Protein AF-M5EK46-F1 (afdb_monomer)

Secondary structure (DSSP, 8-state):
----TT-SS-HHHHHHHHHHHHTTSS-HHHHHHHTT--HHHHHHHHHHGGGGGGGGSPPP-S-S--TTPPPHHHHHHHHHHHHTT--S----------

Foldseek 3Di:
DPDDPPPLCALVNLLVLLCCCVVPVDPLVRSCVVSVHDSVSNVQSNVQCVVPSVSSDDDDPDDPDDPPDDDPVVVVVVVVVVVVVDDDDPCPPDPPDD

Mean predicted aligned error: 9.29 Å

Nearest PDB structures (foldseek):
  8r7y-assembly2_D  TM=5.396E-01  e=2.825E-01  Bacillus subtilis subsp. subtilis str. 168
  7qh5-assembly1_A  TM=4.816E-01  e=2.140E+00  Streptomyces tsukubensis NRRL18488
  8rkv-assembly1_R  TM=4.056E-01  e=1.365E+00  Scytonema hofmannii
  7qh5-assembly2_B  TM=4.413E-01  e=3.173E+00  Streptomyces tsukubensis NRRL18488

InterPro domains:
  IPR024967 DNA-binding domain, IS481-type [PF13011] (1-84)

Radius of gyration: 24.03 Å; Cα contacts (8 Å, |Δi|>4): 59; chains: 1; bounding box: 68×31×53 Å

pLDDT: mean 86.56, std 12.24, range [51.78, 97.12]

Solvent-accessible surface area (backbone atoms only — not comparable to full-atom values): 6237 Å² total; per-residue (Å²): 132,93,72,62,92,83,53,88,74,40,44,65,53,40,48,55,52,18,48,36,42,73,75,62,79,31,55,58,67,54,43,12,62,76,71,72,50,53,50,71,56,41,57,50,38,39,63,36,45,80,60,41,77,70,42,44,52,86,70,77,86,66,72,96,73,61,96,84,57,74,52,67,72,60,48,53,49,51,52,55,57,59,70,67,60,80,66,86,84,76,81,73,78,72,82,79,79,131

Sequence (98 aa):
MNIHKNARLTPLRREEMALAVIEGSLSQAQAALQYAVTAKVVKRSSATSAEGRAGMADRSSRPRRNPNATGQAVTERIVALRRQRFTGISSTAVPRSN

Organism: NCBI:txid1297569

Structure (mmCIF, N/CA/C/O backbone):
data_AF-M5EK46-F1
#
_entry.id   AF-M5EK46-F1
#
loop_
_atom_site.group_PDB
_atom_site.id
_atom_site.type_symbol
_atom_site.label_atom_id
_atom_site.label_alt_id
_atom_site.label_comp_id
_atom_site.label_asym_id
_atom_site.label_entity_id
_atom_site.label_seq_id
_atom_site.pdbx_PDB_ins_code
_atom_site.Cartn_x
_atom_site.Cartn_y
_atom_site.Cartn_z
_atom_site.occupancy
_atom_site.B_iso_or_equiv
_atom_site.auth_seq_id
_atom_site.auth_comp_id
_atom_site.auth_asym_id
_atom_site.auth_atom_id
_atom_site.pdbx_PDB_model_num
ATOM 1 N N . MET A 1 1 ? -4.140 -5.043 -10.801 1.00 63.09 1 MET A N 1
ATOM 2 C CA . MET A 1 1 ? -3.473 -5.425 -9.539 1.00 63.09 1 MET A CA 1
ATOM 3 C C . MET A 1 1 ? -3.467 -6.943 -9.455 1.00 63.09 1 MET A C 1
ATOM 5 O O . MET A 1 1 ? -4.543 -7.517 -9.403 1.00 63.09 1 MET A O 1
ATOM 9 N N . ASN A 1 2 ? -2.304 -7.600 -9.518 1.00 72.88 2 ASN A N 1
ATOM 10 C CA . ASN A 1 2 ? -2.226 -9.052 -9.314 1.00 72.88 2 ASN A CA 1
ATOM 11 C C . ASN A 1 2 ? -2.201 -9.324 -7.808 1.00 72.88 2 ASN A C 1
ATOM 13 O O . ASN A 1 2 ? -1.136 -9.443 -7.208 1.00 72.88 2 ASN A O 1
ATOM 17 N N . ILE A 1 3 ? -3.380 -9.328 -7.186 1.00 78.06 3 ILE A N 1
ATOM 18 C CA . ILE A 1 3 ? -3.517 -9.686 -5.773 1.00 78.06 3 ILE A CA 1
ATOM 19 C C . ILE A 1 3 ? -3.442 -11.203 -5.685 1.00 78.06 3 ILE A C 1
ATOM 21 O O . ILE A 1 3 ? -4.172 -11.914 -6.375 1.00 78.06 3 ILE A O 1
ATOM 25 N N . HIS A 1 4 ? -2.562 -11.703 -4.829 1.00 80.75 4 HIS A N 1
ATOM 26 C CA . HIS A 1 4 ? -2.473 -13.131 -4.576 1.00 80.75 4 HIS A CA 1
ATOM 27 C C . HIS A 1 4 ? -3.781 -13.651 -3.957 1.00 80.75 4 HIS A C 1
ATOM 29 O O . HIS A 1 4 ? -4.288 -13.050 -3.011 1.00 80.75 4 HIS A O 1
ATOM 35 N N . LYS A 1 5 ? -4.304 -14.789 -4.437 1.00 79.19 5 LYS A N 1
ATOM 36 C CA . LYS A 1 5 ? -5.588 -15.355 -3.967 1.00 79.19 5 LYS A CA 1
ATOM 37 C C . LYS A 1 5 ? -5.614 -15.617 -2.456 1.00 79.19 5 LYS A C 1
ATOM 39 O O . LYS A 1 5 ? -6.643 -15.444 -1.822 1.00 79.19 5 LYS A O 1
ATOM 44 N N . ASN A 1 6 ? -4.461 -15.961 -1.880 1.00 80.56 6 ASN A N 1
ATOM 45 C CA . ASN A 1 6 ? -4.322 -16.239 -0.443 1.00 80.56 6 ASN A CA 1
ATOM 46 C C . ASN A 1 6 ? -3.943 -14.997 0.385 1.00 80.56 6 ASN A C 1
ATOM 48 O O . ASN A 1 6 ? -3.587 -15.124 1.556 1.00 80.56 6 ASN A O 1
ATOM 52 N N . ALA A 1 7 ? -3.933 -13.797 -0.205 1.00 83.38 7 ALA A N 1
ATOM 53 C CA . ALA A 1 7 ? -3.635 -12.585 0.545 1.00 83.38 7 ALA A CA 1
ATOM 54 C C . ALA A 1 7 ? -4.739 -12.334 1.583 1.00 83.38 7 ALA A C 1
ATOM 56 O O . ALA A 1 7 ? -5.890 -12.086 1.236 1.00 83.38 7 ALA A O 1
ATOM 57 N N . ARG A 1 8 ? -4.372 -12.358 2.869 1.00 80.44 8 ARG A N 1
ATOM 58 C CA . ARG A 1 8 ? -5.318 -12.158 3.980 1.00 80.44 8 ARG A CA 1
ATOM 59 C C . ARG A 1 8 ? -5.958 -10.770 4.005 1.00 80.44 8 ARG A C 1
ATOM 61 O O . ARG A 1 8 ? -7.069 -10.646 4.511 1.00 80.44 8 ARG A O 1
ATOM 68 N N . LEU A 1 9 ? -5.266 -9.753 3.487 1.00 87.56 9 LEU A N 1
ATOM 69 C CA . LEU A 1 9 ? -5.684 -8.350 3.525 1.00 87.56 9 LEU A CA 1
ATOM 70 C C . LEU A 1 9 ? -5.823 -7.776 2.105 1.00 87.56 9 LEU A C 1
ATOM 72 O O . LEU A 1 9 ? -4.997 -6.990 1.627 1.00 87.56 9 LEU A O 1
ATOM 76 N N . THR A 1 10 ? -6.875 -8.211 1.416 1.00 89.19 10 THR A N 1
ATOM 77 C CA . THR A 1 10 ? -7.282 -7.660 0.117 1.00 89.19 10 THR A CA 1
ATOM 78 C C . THR A 1 10 ? -7.793 -6.219 0.277 1.00 89.19 10 THR A C 1
ATOM 80 O O . THR A 1 10 ? -8.130 -5.817 1.390 1.00 89.19 10 THR A O 1
ATOM 83 N N . PRO A 1 11 ? -7.884 -5.423 -0.803 1.00 89.06 11 PRO A N 1
ATOM 84 C CA . PRO A 1 11 ? -8.496 -4.092 -0.776 1.00 89.06 11 PRO A CA 1
ATOM 85 C C . PRO A 1 11 ? -9.868 -4.080 -0.109 1.00 89.06 11 PRO A C 1
ATOM 87 O O . PRO A 1 11 ? -10.126 -3.216 0.716 1.00 89.06 11 PRO A O 1
ATOM 90 N N . LEU A 1 12 ? -10.693 -5.091 -0.401 1.00 89.00 12 LEU A N 1
ATOM 91 C CA . LEU A 1 12 ? -12.002 -5.263 0.221 1.00 89.00 12 LEU A CA 1
ATOM 92 C C . LEU A 1 12 ? -11.886 -5.389 1.745 1.00 89.00 12 LEU A C 1
ATOM 94 O O . LEU A 1 12 ? -12.540 -4.664 2.478 1.00 89.00 12 LEU A O 1
ATOM 98 N N . ARG A 1 13 ? -10.986 -6.244 2.239 1.00 91.19 13 ARG A N 1
ATOM 99 C CA . ARG A 1 13 ? -10.806 -6.421 3.687 1.00 91.19 13 ARG A CA 1
ATOM 100 C C . ARG A 1 13 ? -10.164 -5.216 4.375 1.00 91.19 13 ARG A C 1
ATOM 102 O O . ARG A 1 13 ? -10.357 -5.026 5.570 1.00 91.19 13 ARG A O 1
ATOM 109 N N . ARG A 1 14 ? -9.392 -4.399 3.647 1.00 92.56 14 ARG A N 1
ATOM 110 C CA . ARG A 1 14 ? -8.905 -3.104 4.158 1.00 92.56 14 ARG A CA 1
ATOM 111 C C . ARG A 1 14 ? -10.038 -2.100 4.288 1.00 92.56 14 ARG A C 1
ATOM 113 O O . ARG A 1 14 ? -10.046 -1.366 5.269 1.00 92.56 14 ARG A O 1
ATOM 120 N N . GLU A 1 15 ? -10.956 -2.094 3.323 1.00 92.69 15 GLU A N 1
ATOM 121 C CA . GLU A 1 15 ? -12.175 -1.284 3.336 1.00 92.69 15 GLU A CA 1
ATOM 122 C C . GLU A 1 15 ? -13.029 -1.638 4.558 1.00 92.69 15 GLU A C 1
ATOM 124 O O . GLU A 1 15 ? -13.291 -0.772 5.382 1.00 92.69 15 GLU A O 1
ATOM 129 N N . GLU A 1 16 ? -13.347 -2.923 4.746 1.00 93.56 16 GLU A N 1
ATOM 130 C CA . GLU A 1 16 ? -14.101 -3.434 5.905 1.00 93.56 16 GLU A CA 1
ATOM 131 C C . GLU A 1 16 ? -13.450 -3.043 7.240 1.00 93.56 16 GLU A C 1
ATOM 133 O O . GLU A 1 16 ? -14.102 -2.497 8.128 1.00 93.56 16 GLU A O 1
ATOM 138 N N . MET A 1 17 ? -12.138 -3.276 7.372 1.00 95.19 17 MET A N 1
ATOM 139 C CA . MET A 1 17 ? -11.374 -2.903 8.565 1.00 95.19 17 MET A CA 1
ATOM 140 C C . MET A 1 17 ? -11.430 -1.399 8.832 1.00 95.19 17 MET A C 1
ATOM 142 O O . MET A 1 17 ? -11.530 -0.971 9.980 1.00 95.19 17 MET A O 1
ATOM 146 N N . ALA A 1 18 ? -11.301 -0.592 7.783 1.00 93.94 18 ALA A N 1
ATOM 147 C CA . ALA A 1 18 ? -11.279 0.849 7.907 1.00 93.94 18 ALA A CA 1
ATOM 148 C C . ALA A 1 18 ? -12.652 1.416 8.275 1.00 93.94 18 ALA A C 1
ATOM 150 O O . ALA A 1 18 ? -12.717 2.253 9.173 1.00 93.94 18 ALA A O 1
ATOM 151 N N . LEU A 1 19 ? -13.725 0.927 7.647 1.00 93.81 19 LEU A N 1
ATOM 152 C CA . LEU A 1 19 ? -15.103 1.290 7.981 1.00 93.81 19 LEU A CA 1
ATOM 153 C C . LEU A 1 19 ? -15.421 0.941 9.432 1.00 93.81 19 LEU A C 1
ATOM 155 O O . LEU A 1 19 ? -15.870 1.809 10.171 1.00 93.81 19 LEU A O 1
ATOM 159 N N . ALA A 1 20 ? -15.051 -0.259 9.888 1.00 94.94 20 ALA A N 1
ATOM 160 C CA . ALA A 1 20 ? -15.265 -0.666 11.273 1.00 94.94 20 ALA A CA 1
ATOM 161 C C . ALA A 1 20 ? -14.618 0.299 12.290 1.00 94.94 20 ALA A C 1
ATOM 163 O O . ALA A 1 20 ? -15.174 0.543 13.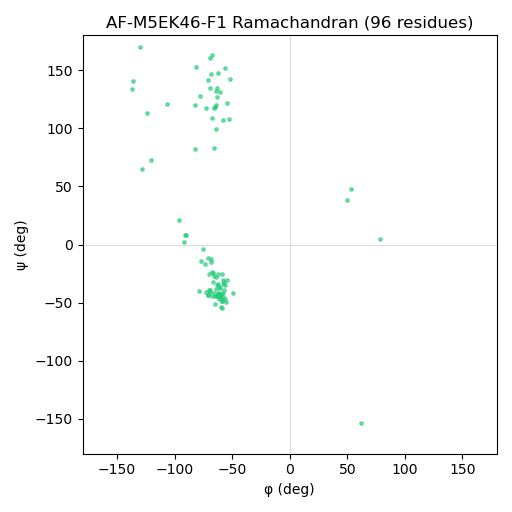363 1.00 94.94 20 ALA A O 1
ATOM 164 N N . VAL A 1 21 ? -13.461 0.876 11.951 1.00 95.62 21 VAL A N 1
ATOM 165 C CA . VAL A 1 21 ? -12.780 1.877 12.787 1.00 95.62 21 VAL A CA 1
ATOM 166 C C . VAL A 1 21 ? -13.402 3.268 12.657 1.00 95.62 21 VAL A C 1
ATOM 168 O O . VAL A 1 21 ? -13.514 3.973 13.656 1.00 95.62 21 VAL A O 1
ATOM 171 N N . ILE A 1 22 ? -13.789 3.684 11.449 1.00 94.12 22 ILE A N 1
ATOM 172 C CA . ILE A 1 22 ? -14.370 5.012 11.181 1.00 94.12 22 ILE A CA 1
ATOM 173 C C . ILE A 1 22 ? -15.769 5.136 11.793 1.00 94.12 22 ILE A C 1
ATOM 175 O O . ILE A 1 22 ? -16.082 6.159 12.394 1.00 94.12 22 ILE A O 1
ATOM 179 N N . GLU A 1 23 ? -16.579 4.086 11.690 1.00 94.69 23 GLU A N 1
ATOM 180 C CA . GLU A 1 23 ? -17.931 3.999 12.256 1.00 94.69 23 GLU A CA 1
ATOM 181 C C . GLU A 1 23 ? -17.919 3.772 13.779 1.00 94.69 23 GLU A C 1
ATOM 183 O O . GLU A 1 23 ? -18.966 3.747 14.417 1.00 94.69 23 GLU A O 1
ATOM 188 N N . GLY A 1 24 ? -16.735 3.605 14.381 1.00 92.75 24 GLY A N 1
ATOM 189 C CA . GLY A 1 24 ? -16.567 3.459 15.828 1.00 92.75 24 GLY A CA 1
ATOM 190 C C . GLY A 1 24 ? -16.889 2.068 16.380 1.00 92.75 24 GLY A C 1
ATOM 191 O O . GLY A 1 24 ? -16.816 1.871 17.590 1.00 92.75 24 GLY A O 1
ATOM 192 N N . SER A 1 25 ? -17.192 1.086 15.524 1.00 95.19 25 SER A N 1
ATOM 193 C CA . SER A 1 25 ? -17.449 -0.298 15.953 1.00 95.19 25 SER A CA 1
ATOM 194 C C . SER A 1 25 ? -16.212 -0.985 16.550 1.00 95.19 25 SER A C 1
ATOM 196 O O . SER A 1 25 ? -16.343 -1.870 17.394 1.00 95.19 25 SER A O 1
ATOM 198 N N . LEU A 1 26 ? -15.005 -0.567 16.145 1.00 96.31 26 LEU A N 1
ATOM 199 C CA . LEU A 1 26 ? -13.732 -1.065 16.662 1.00 96.31 26 LEU A CA 1
ATOM 200 C C . LEU A 1 26 ? -12.755 0.082 16.926 1.00 96.31 26 LEU A C 1
ATOM 202 O O . LEU A 1 26 ? -12.577 0.980 16.105 1.00 96.31 26 LEU A O 1
ATOM 206 N N . SER A 1 27 ? -12.002 -0.008 18.021 1.00 96.12 27 SER A N 1
ATOM 207 C CA . SER A 1 27 ? -10.789 0.798 18.182 1.00 96.12 27 SER A CA 1
ATOM 208 C C . SER A 1 27 ? -9.682 0.341 17.219 1.00 96.12 2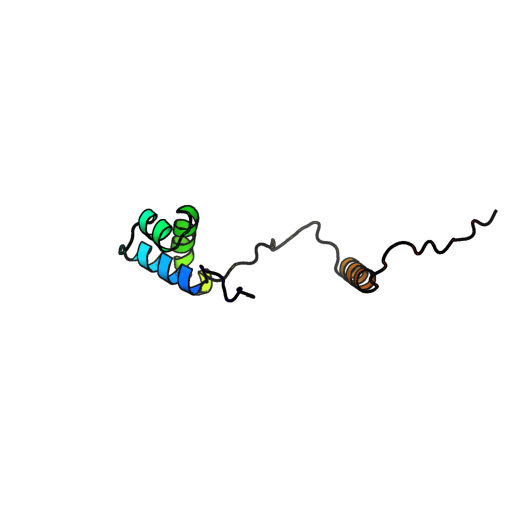7 SER A C 1
ATOM 210 O O . SER A 1 27 ? -9.655 -0.805 16.761 1.00 96.12 27 SER A O 1
ATOM 212 N N . GLN A 1 28 ? -8.689 1.203 16.965 1.00 95.31 28 GLN A N 1
ATOM 213 C CA . GLN A 1 28 ? -7.539 0.842 16.119 1.00 95.31 28 GLN A CA 1
ATOM 214 C C . GLN A 1 28 ? -6.771 -0.383 16.640 1.00 95.31 28 GLN A C 1
ATOM 216 O O . GLN A 1 28 ? -6.256 -1.165 15.843 1.00 95.31 28 GLN A O 1
ATOM 221 N N . ALA A 1 29 ? -6.696 -0.556 17.964 1.00 96.06 29 ALA A N 1
ATOM 222 C CA . ALA A 1 29 ? -6.028 -1.695 18.590 1.00 96.06 29 ALA A CA 1
ATOM 223 C C . ALA A 1 29 ? -6.815 -3.001 18.389 1.00 96.06 29 ALA A C 1
ATOM 225 O O . ALA A 1 29 ? -6.230 -4.021 18.025 1.00 96.06 29 ALA A O 1
ATOM 226 N N . GLN A 1 30 ? -8.140 -2.961 18.555 1.00 97.12 30 GLN A N 1
ATOM 227 C CA . GLN A 1 30 ? -9.012 -4.117 18.317 1.00 97.12 30 GLN A CA 1
ATOM 228 C C . GLN A 1 30 ? -9.004 -4.529 16.843 1.00 97.12 30 GLN A C 1
ATOM 230 O O . GLN A 1 30 ? -8.836 -5.708 16.538 1.00 97.12 30 GLN A O 1
ATOM 235 N N . ALA A 1 31 ? -9.090 -3.563 15.925 1.00 96.69 31 ALA A N 1
ATOM 236 C CA . ALA A 1 31 ? -8.989 -3.829 14.494 1.00 96.69 31 ALA A CA 1
ATOM 237 C C . ALA A 1 31 ? -7.619 -4.424 14.120 1.00 96.69 31 ALA A C 1
ATOM 239 O O . ALA A 1 31 ? -7.546 -5.384 13.358 1.00 96.69 31 ALA A O 1
ATOM 240 N N . ALA A 1 32 ? -6.524 -3.917 14.694 1.00 96.31 32 ALA A N 1
ATOM 241 C CA . ALA A 1 32 ? -5.190 -4.473 14.468 1.00 96.31 32 ALA A CA 1
ATOM 242 C C . ALA A 1 32 ? -5.114 -5.959 14.864 1.00 96.31 32 ALA A C 1
ATOM 244 O O . ALA A 1 32 ? -4.621 -6.780 14.088 1.00 96.31 32 ALA A O 1
ATOM 245 N N . LEU A 1 33 ? -5.669 -6.313 16.027 1.00 96.25 33 LEU A N 1
ATOM 246 C CA . LEU A 1 33 ? -5.733 -7.694 16.498 1.00 96.25 33 LEU A CA 1
ATOM 247 C C . LEU A 1 33 ? -6.608 -8.571 15.587 1.00 96.25 33 LEU A C 1
ATOM 249 O O . LEU A 1 33 ? -6.154 -9.611 15.114 1.00 96.25 33 LEU A O 1
ATOM 253 N N . GLN A 1 34 ? -7.836 -8.135 15.296 1.00 95.50 34 GLN A N 1
ATOM 254 C CA . GLN A 1 34 ? -8.814 -8.910 14.526 1.00 95.50 34 GLN A CA 1
ATOM 255 C C . GLN A 1 34 ? -8.366 -9.170 13.083 1.00 95.50 34 GLN A C 1
ATOM 257 O O . GLN A 1 34 ? -8.574 -10.258 12.545 1.00 95.50 34 GLN A O 1
ATOM 262 N N . TYR A 1 35 ? -7.727 -8.184 12.454 1.00 93.88 35 TYR A N 1
ATOM 263 C CA . TYR A 1 35 ? -7.237 -8.297 11.081 1.00 93.88 35 TYR A CA 1
ATOM 264 C C . TYR A 1 35 ? -5.784 -8.792 11.001 1.00 93.88 35 TYR A C 1
ATOM 266 O O . TYR A 1 35 ? -5.256 -8.933 9.898 1.00 93.88 35 TYR A O 1
ATOM 274 N N . ALA A 1 36 ? -5.156 -9.106 12.142 1.00 94.50 36 ALA A N 1
ATOM 275 C CA . ALA A 1 36 ? -3.772 -9.567 12.257 1.00 94.50 36 ALA A CA 1
ATOM 276 C C . ALA A 1 36 ? -2.765 -8.630 11.558 1.00 94.50 36 ALA A C 1
ATOM 278 O O . ALA A 1 36 ? -1.905 -9.060 10.784 1.00 94.50 36 ALA A O 1
ATOM 279 N N . VAL A 1 37 ? -2.888 -7.328 11.821 1.00 94.88 37 VAL A N 1
ATOM 280 C CA . VAL A 1 37 ? -2.029 -6.269 11.274 1.00 94.88 37 VAL A CA 1
ATOM 281 C C . VAL A 1 37 ? -1.509 -5.358 12.381 1.00 94.88 37 VAL A C 1
ATOM 283 O O . VAL A 1 37 ? -1.950 -5.403 13.521 1.00 94.88 37 VAL A O 1
ATOM 286 N N . THR A 1 38 ? -0.564 -4.482 12.049 1.00 95.44 38 THR A N 1
ATOM 287 C CA . THR A 1 38 ? -0.101 -3.452 12.987 1.00 95.44 38 THR A CA 1
ATOM 288 C C . THR A 1 38 ? -1.046 -2.249 12.998 1.00 95.44 38 THR A C 1
ATOM 290 O O . THR A 1 38 ? -1.643 -1.905 11.976 1.00 95.44 38 THR A O 1
ATOM 293 N N . ALA A 1 39 ? -1.106 -1.521 14.118 1.00 94.12 39 ALA A N 1
ATOM 294 C CA . ALA A 1 39 ? -1.904 -0.292 14.237 1.00 94.12 39 ALA A CA 1
ATOM 295 C C . ALA A 1 39 ? -1.569 0.755 13.152 1.00 94.12 39 ALA A C 1
ATOM 297 O O . ALA A 1 39 ? -2.442 1.481 12.676 1.00 94.12 39 ALA A O 1
ATOM 298 N N . LYS A 1 40 ? -0.313 0.790 12.679 1.00 94.81 40 LYS A N 1
ATOM 299 C CA . LYS A 1 40 ? 0.122 1.651 11.566 1.00 94.81 40 LYS A CA 1
ATOM 300 C C . LYS A 1 40 ? -0.610 1.338 10.255 1.00 94.81 40 LYS A C 1
ATOM 302 O O . LYS A 1 40 ? -0.880 2.256 9.481 1.00 94.81 40 LYS A O 1
ATOM 307 N N . VAL A 1 41 ? -0.907 0.066 9.988 1.00 93.56 41 VAL A N 1
ATOM 308 C CA . VAL A 1 41 ? -1.666 -0.364 8.800 1.00 93.56 41 VAL A CA 1
ATOM 309 C C . VAL A 1 41 ? -3.135 0.018 8.941 1.00 93.56 41 VAL A C 1
ATOM 311 O O . VAL A 1 41 ? -3.709 0.532 7.980 1.00 93.56 41 VAL A O 1
ATOM 314 N N . VAL A 1 42 ? -3.712 -0.147 10.135 1.00 95.75 42 VAL A N 1
ATOM 315 C CA . VAL A 1 42 ? -5.090 0.274 10.433 1.00 95.75 42 VAL A CA 1
ATOM 316 C C . VAL A 1 42 ? -5.255 1.773 10.196 1.00 95.75 42 VAL A C 1
ATOM 318 O O . VAL A 1 42 ? -6.061 2.171 9.361 1.00 95.75 42 VAL A O 1
ATOM 321 N N . LYS A 1 43 ? -4.413 2.601 10.831 1.00 94.94 43 LYS A N 1
ATOM 322 C CA . LYS A 1 43 ? -4.439 4.066 10.690 1.00 94.94 43 LYS A CA 1
ATOM 323 C C . LYS A 1 43 ? -4.276 4.527 9.239 1.00 94.94 43 LYS A C 1
ATOM 325 O O . LYS A 1 43 ? -4.897 5.495 8.814 1.00 94.94 43 LYS A O 1
ATOM 330 N N . ARG A 1 44 ? -3.411 3.862 8.467 1.00 92.75 44 ARG A N 1
ATOM 331 C CA . ARG A 1 44 ? -3.234 4.182 7.044 1.00 92.75 44 ARG A CA 1
ATOM 332 C C . ARG A 1 44 ? -4.485 3.838 6.243 1.00 92.75 44 ARG A C 1
ATOM 334 O O . ARG A 1 44 ? -4.894 4.634 5.407 1.00 92.75 44 ARG A O 1
ATOM 341 N N . SER A 1 45 ? -5.068 2.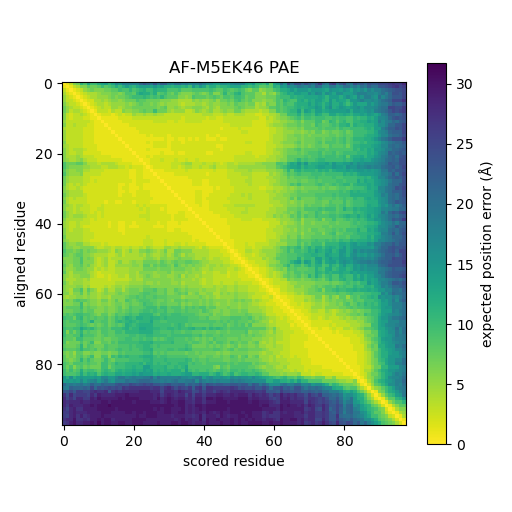668 6.487 1.00 92.25 45 SER A N 1
ATOM 342 C CA . SER A 1 45 ? -6.250 2.206 5.753 1.00 92.25 45 SER A CA 1
ATOM 343 C C . SER A 1 45 ? -7.457 3.096 6.061 1.00 92.25 45 SER A C 1
ATOM 345 O O . SER A 1 45 ? -8.134 3.531 5.136 1.00 92.25 45 SER A O 1
ATOM 347 N N . SER A 1 46 ? -7.658 3.487 7.324 1.00 92.50 46 SER A N 1
ATOM 348 C CA . SER A 1 46 ? -8.713 4.439 7.695 1.00 92.50 46 SER A CA 1
ATOM 349 C C . SER A 1 46 ? -8.532 5.803 7.030 1.00 92.50 46 SER A C 1
ATOM 351 O O . SER A 1 46 ? -9.460 6.297 6.402 1.00 92.50 46 SER A O 1
ATOM 353 N N . ALA A 1 47 ? -7.322 6.371 7.043 1.00 89.75 47 ALA A N 1
ATOM 354 C CA . ALA A 1 47 ? -7.052 7.632 6.348 1.00 89.75 47 ALA A CA 1
ATOM 355 C C . ALA A 1 47 ? -7.292 7.540 4.829 1.00 89.75 47 ALA A C 1
ATOM 357 O O . ALA A 1 47 ? -7.808 8.472 4.219 1.00 89.75 47 ALA A O 1
ATOM 358 N N . THR A 1 48 ? -6.947 6.406 4.214 1.00 86.31 48 THR A N 1
ATOM 359 C CA . THR A 1 48 ? -7.104 6.209 2.762 1.00 86.31 48 THR A CA 1
ATOM 360 C C . THR A 1 48 ? -8.571 6.000 2.355 1.00 86.31 48 THR A C 1
ATOM 362 O O . THR A 1 48 ? -8.921 6.187 1.194 1.00 86.31 48 THR A O 1
ATOM 365 N N . SER A 1 49 ? -9.454 5.677 3.306 1.00 84.69 49 SER A N 1
ATOM 366 C CA . SER A 1 49 ? -10.893 5.489 3.055 1.00 84.69 49 SER A CA 1
ATOM 367 C C . SER A 1 49 ? -11.626 6.778 2.699 1.00 84.69 49 SER A C 1
ATOM 369 O O . SER A 1 49 ? -12.717 6.713 2.145 1.00 84.69 49 SER A O 1
ATOM 371 N N . ALA A 1 50 ? -11.021 7.944 2.947 1.00 85.94 50 ALA A N 1
ATOM 372 C CA . ALA A 1 50 ? -11.559 9.227 2.498 1.00 85.94 50 ALA A CA 1
ATOM 373 C C . ALA A 1 50 ? -11.720 9.302 0.964 1.00 85.94 50 ALA A C 1
ATOM 375 O O . ALA A 1 50 ? -12.575 10.026 0.469 1.00 85.94 50 ALA A O 1
ATOM 376 N N . GLU A 1 51 ? -10.935 8.527 0.208 1.00 85.25 51 GLU A N 1
ATOM 377 C CA . GLU A 1 51 ? -11.042 8.404 -1.254 1.00 85.25 51 GLU A CA 1
ATOM 378 C C . GLU A 1 51 ? -12.005 7.276 -1.690 1.00 85.25 51 GLU A C 1
ATOM 380 O O . GLU A 1 51 ? -12.064 6.906 -2.866 1.00 85.25 51 GLU A O 1
ATOM 385 N N . GLY A 1 52 ? -12.737 6.686 -0.740 1.00 82.31 52 GLY A N 1
ATOM 386 C CA . GLY A 1 52 ? -13.617 5.541 -0.950 1.00 82.31 52 GLY A CA 1
ATOM 387 C C . GLY A 1 52 ? -12.873 4.293 -1.433 1.00 82.31 52 GLY A C 1
ATOM 388 O O . GLY A 1 52 ? -11.671 4.111 -1.210 1.00 82.31 52 GLY A O 1
ATOM 389 N N . ARG A 1 53 ? -13.591 3.424 -2.151 1.00 78.19 53 ARG A N 1
ATOM 390 C CA . ARG A 1 53 ? -13.066 2.143 -2.650 1.00 78.19 53 ARG A CA 1
ATOM 391 C C . ARG A 1 53 ? -11.840 2.289 -3.555 1.00 78.19 53 ARG A C 1
ATOM 393 O O . ARG A 1 53 ? -10.972 1.416 -3.567 1.00 78.19 53 ARG A O 1
ATOM 400 N N . ALA A 1 54 ? -11.740 3.398 -4.290 1.00 82.94 54 ALA A N 1
ATOM 401 C CA . ALA A 1 54 ? -10.589 3.690 -5.143 1.00 82.94 54 ALA A CA 1
ATOM 402 C C . ALA A 1 54 ? -9.289 3.825 -4.330 1.00 82.94 54 ALA A C 1
ATOM 404 O O . ALA A 1 54 ? -8.234 3.374 -4.780 1.00 82.94 54 ALA A O 1
ATOM 405 N N . GLY A 1 55 ? -9.375 4.356 -3.107 1.00 84.88 55 GLY A N 1
ATOM 406 C CA . GLY A 1 55 ? -8.242 4.478 -2.193 1.00 84.88 55 GLY A CA 1
ATOM 407 C C . GLY A 1 55 ? -7.695 3.131 -1.705 1.00 84.88 55 GLY A C 1
ATOM 408 O O . GLY A 1 55 ? -6.517 3.024 -1.370 1.00 84.88 55 GLY A O 1
ATOM 409 N N . MET A 1 56 ? -8.509 2.072 -1.709 1.00 88.62 56 MET A N 1
ATOM 410 C CA . MET A 1 56 ? -8.089 0.751 -1.227 1.00 88.62 56 MET A CA 1
ATOM 411 C C . MET A 1 56 ? -7.212 -0.013 -2.213 1.00 88.62 56 MET A C 1
ATOM 413 O O . MET A 1 56 ? -6.587 -1.006 -1.829 1.00 88.62 56 MET A O 1
ATOM 417 N N . ALA A 1 57 ? -7.148 0.427 -3.470 1.00 86.44 57 ALA A N 1
ATOM 418 C CA . ALA A 1 57 ? -6.241 -0.147 -4.448 1.00 86.44 57 ALA A CA 1
ATOM 419 C C . ALA A 1 57 ? -4.783 0.228 -4.134 1.00 86.44 57 ALA A C 1
ATOM 421 O O . ALA A 1 57 ? -4.480 1.359 -3.752 1.00 86.44 57 ALA A O 1
ATOM 422 N N . ASP A 1 58 ? -3.853 -0.713 -4.330 1.00 84.56 58 ASP A N 1
ATOM 423 C CA . ASP A 1 58 ? -2.434 -0.412 -4.154 1.00 84.56 58 ASP A CA 1
ATOM 424 C C . ASP A 1 58 ? -2.006 0.612 -5.203 1.00 84.56 58 ASP A C 1
ATOM 426 O O . ASP A 1 58 ? -2.035 0.364 -6.414 1.00 84.56 58 ASP A O 1
ATOM 430 N N . ARG A 1 59 ? -1.569 1.775 -4.724 1.00 84.19 59 ARG A N 1
ATOM 431 C CA . ARG A 1 59 ? -0.915 2.761 -5.573 1.00 84.19 59 ARG A CA 1
ATOM 432 C C . ARG A 1 59 ? 0.438 2.218 -6.001 1.00 84.19 59 ARG A C 1
ATOM 434 O O . ARG A 1 59 ? 1.126 1.532 -5.244 1.00 84.19 59 ARG A O 1
ATOM 441 N N . SER A 1 60 ? 0.841 2.576 -7.215 1.00 83.19 60 SER A N 1
ATOM 442 C CA . SER A 1 60 ? 2.193 2.291 -7.676 1.00 83.19 60 SER A CA 1
ATOM 443 C C . SER A 1 60 ? 3.202 2.865 -6.681 1.00 83.19 60 SER A C 1
ATOM 445 O O . SER A 1 60 ? 3.229 4.070 -6.441 1.00 83.19 60 SER A O 1
ATOM 447 N N . SER A 1 61 ? 4.061 2.005 -6.139 1.00 83.94 61 SER A N 1
ATOM 448 C CA . SER A 1 61 ? 5.233 2.430 -5.370 1.00 83.94 61 SER A CA 1
ATOM 449 C C . SER A 1 61 ? 6.310 3.056 -6.258 1.00 83.94 61 SER A C 1
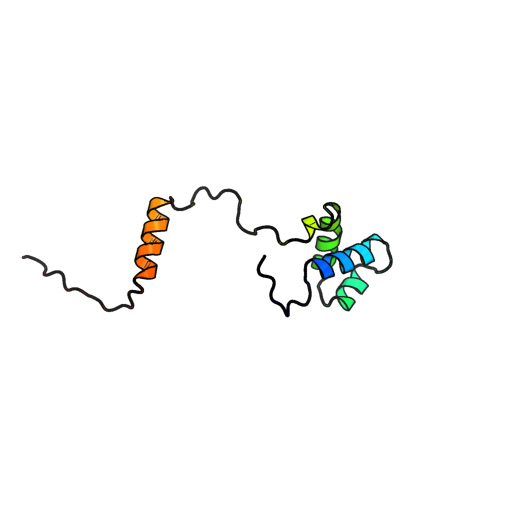ATOM 451 O O . SER A 1 61 ? 7.257 3.653 -5.750 1.00 83.94 61 SER A O 1
ATOM 453 N N . ARG A 1 62 ? 6.183 2.931 -7.589 1.00 87.88 62 ARG A N 1
ATOM 454 C CA . ARG A 1 62 ? 7.113 3.562 -8.525 1.00 87.88 62 ARG A CA 1
ATOM 455 C C . ARG A 1 62 ? 6.935 5.081 -8.499 1.00 87.88 62 ARG A C 1
ATOM 457 O O . ARG A 1 62 ? 5.797 5.551 -8.587 1.00 87.88 62 ARG A O 1
ATOM 464 N N . PRO A 1 63 ? 8.037 5.844 -8.449 1.00 89.38 63 PRO A N 1
ATOM 465 C CA . PRO A 1 63 ? 7.977 7.292 -8.563 1.00 89.38 63 PRO A CA 1
ATOM 466 C C . PRO A 1 63 ? 7.413 7.698 -9.931 1.00 89.38 63 PRO A C 1
ATOM 468 O O . PRO A 1 63 ? 7.661 7.028 -10.933 1.00 89.38 63 PRO A O 1
ATOM 471 N N . ARG A 1 64 ? 6.683 8.820 -9.985 1.00 89.62 64 ARG A N 1
ATOM 472 C CA . ARG A 1 64 ? 6.129 9.349 -11.249 1.00 89.62 64 ARG A CA 1
ATOM 473 C C . ARG A 1 64 ? 7.218 9.823 -12.212 1.00 89.62 64 ARG A C 1
ATOM 475 O O . ARG A 1 64 ? 7.044 9.750 -13.420 1.00 89.62 64 ARG A O 1
ATOM 482 N N . ARG A 1 65 ? 8.330 10.323 -11.671 1.00 90.31 65 ARG A N 1
ATOM 483 C CA . ARG A 1 65 ? 9.484 10.808 -12.429 1.00 90.31 65 ARG A CA 1
ATOM 484 C C . ARG A 1 65 ? 10.755 10.312 -11.758 1.00 90.31 65 ARG A C 1
ATOM 486 O O . ARG A 1 65 ? 10.895 10.429 -10.545 1.00 90.31 65 ARG A O 1
ATOM 493 N N . ASN A 1 66 ? 11.672 9.786 -12.558 1.00 91.25 66 ASN A N 1
ATOM 494 C CA . ASN A 1 66 ? 13.040 9.506 -12.150 1.00 91.25 66 ASN A CA 1
ATOM 495 C C . ASN A 1 66 ? 13.963 10.243 -13.135 1.00 91.25 66 ASN A C 1
ATOM 497 O O . ASN A 1 66 ? 13.951 9.893 -14.314 1.00 91.25 66 ASN A O 1
ATOM 501 N N . PRO A 1 67 ? 14.715 11.272 -12.703 1.00 93.12 67 PRO A N 1
ATOM 502 C CA . PRO A 1 67 ? 15.609 12.014 -13.596 1.00 93.12 67 PRO A CA 1
ATOM 503 C C . PRO A 1 67 ? 16.720 11.131 -14.180 1.00 93.12 67 PRO A C 1
ATOM 505 O O . PRO A 1 67 ? 17.174 11.383 -15.287 1.00 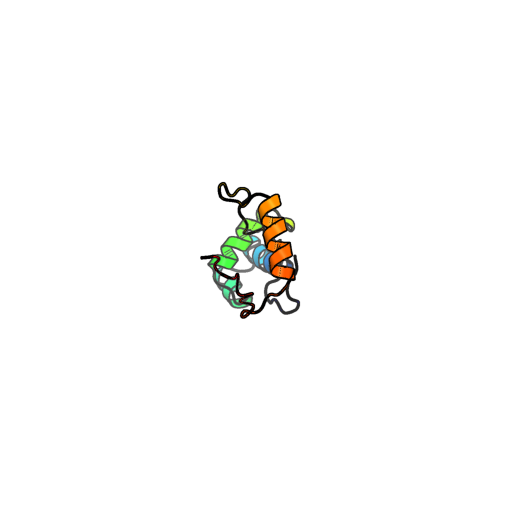93.12 67 PRO A O 1
ATOM 508 N N . ASN A 1 68 ? 17.083 10.056 -13.480 1.00 93.38 68 ASN A N 1
ATOM 509 C CA . ASN A 1 68 ? 18.091 9.091 -13.907 1.00 93.38 68 ASN A CA 1
ATOM 510 C C . ASN A 1 68 ? 17.455 7.866 -14.586 1.00 93.38 68 ASN A C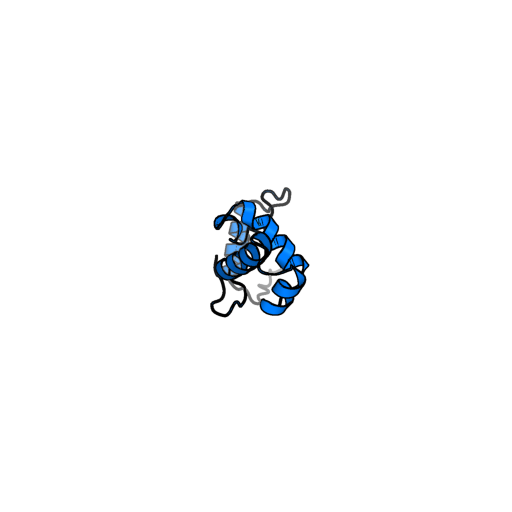 1
ATOM 512 O O . ASN A 1 68 ? 18.041 6.782 -14.601 1.00 93.38 68 ASN A O 1
ATOM 516 N N . ALA A 1 69 ? 16.223 7.994 -15.093 1.00 92.31 69 ALA A N 1
ATOM 517 C CA . ALA A 1 69 ? 15.590 6.929 -15.857 1.00 92.31 69 ALA A CA 1
ATOM 518 C C . ALA A 1 69 ? 16.387 6.669 -17.140 1.00 92.31 69 ALA A C 1
ATOM 520 O O . ALA A 1 69 ? 16.644 7.577 -17.928 1.00 92.31 69 ALA A O 1
ATOM 521 N N . THR A 1 70 ? 16.758 5.411 -17.360 1.00 93.69 70 THR A N 1
ATOM 522 C CA . THR A 1 70 ? 17.401 4.985 -18.601 1.00 93.69 70 THR A CA 1
ATOM 523 C C . THR A 1 70 ? 16.473 5.254 -19.785 1.00 93.69 70 THR A C 1
ATOM 525 O O . THR A 1 70 ? 15.301 4.879 -19.754 1.00 93.69 70 THR A O 1
ATOM 528 N N . GLY A 1 71 ? 17.000 5.888 -20.836 1.00 94.56 71 GLY A N 1
ATOM 529 C CA . GLY A 1 71 ? 16.236 6.179 -22.047 1.00 94.56 71 GLY A CA 1
ATOM 530 C C . GLY A 1 71 ? 15.627 4.921 -22.674 1.00 94.56 71 GLY A C 1
ATOM 531 O O . GLY A 1 71 ? 16.157 3.812 -22.536 1.00 94.56 71 GLY A O 1
ATOM 532 N N . GLN A 1 72 ? 14.508 5.094 -23.376 1.00 94.31 72 GLN A N 1
ATOM 533 C CA . GLN A 1 72 ? 13.731 3.987 -23.933 1.00 94.31 72 GLN A CA 1
ATOM 534 C C . GLN A 1 72 ? 14.568 3.090 -24.859 1.00 94.31 72 GLN A C 1
ATOM 536 O O . GLN A 1 72 ? 14.602 1.881 -24.649 1.00 94.31 72 GLN A O 1
ATOM 541 N N . ALA A 1 73 ? 15.335 3.673 -25.786 1.00 96.38 73 ALA A N 1
ATOM 542 C CA . ALA A 1 73 ? 16.180 2.919 -26.717 1.00 96.38 73 ALA A CA 1
ATOM 543 C C . ALA A 1 73 ? 17.212 2.020 -26.006 1.00 96.38 73 ALA A C 1
ATOM 545 O O . ALA A 1 73 ? 17.424 0.864 -26.374 1.00 96.38 73 ALA A O 1
ATOM 546 N N . VAL A 1 74 ? 17.837 2.530 -24.939 1.00 96.69 74 VAL A N 1
ATOM 547 C CA . VAL A 1 74 ? 18.804 1.758 -24.144 1.00 96.69 74 VAL A CA 1
ATOM 548 C C . VAL A 1 74 ? 18.089 0.645 -23.375 1.00 96.69 74 VAL A C 1
ATOM 550 O O . VAL A 1 74 ? 18.580 -0.481 -23.315 1.00 96.69 74 VAL A O 1
ATOM 553 N N . THR A 1 75 ? 16.901 0.925 -22.839 1.00 96.50 75 THR A N 1
ATOM 554 C CA . THR A 1 75 ? 16.075 -0.061 -22.12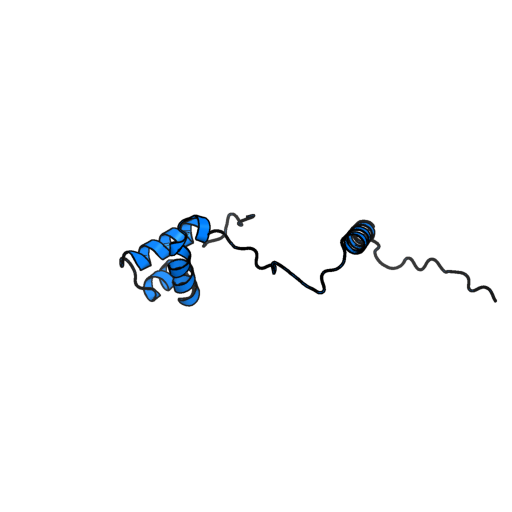8 1.00 96.50 75 THR A CA 1
ATOM 555 C C . THR A 1 75 ? 15.638 -1.200 -23.051 1.00 96.50 75 THR A C 1
ATOM 557 O O . THR A 1 75 ? 15.760 -2.368 -22.682 1.00 96.50 75 THR A O 1
ATOM 560 N N . GLU A 1 76 ? 15.191 -0.889 -24.268 1.00 96.81 76 GLU A N 1
ATOM 561 C CA . GLU A 1 76 ? 14.815 -1.876 -25.286 1.00 96.81 76 GLU A CA 1
ATOM 562 C C . GLU A 1 76 ? 16.001 -2.770 -25.661 1.00 96.81 76 GLU A C 1
ATOM 564 O O . GLU A 1 76 ? 15.870 -3.997 -25.677 1.00 96.81 76 GLU A O 1
ATOM 569 N N . ARG A 1 77 ? 17.192 -2.182 -25.843 1.00 96.44 77 ARG A N 1
ATOM 570 C CA . ARG A 1 77 ? 18.426 -2.942 -26.088 1.00 96.44 77 ARG A CA 1
ATOM 571 C C . ARG A 1 77 ? 18.785 -3.860 -24.918 1.00 96.44 77 ARG A C 1
ATOM 573 O O . ARG A 1 77 ? 19.128 -5.019 -25.144 1.00 96.44 77 ARG A O 1
ATOM 580 N N . ILE A 1 78 ? 18.660 -3.389 -23.674 1.00 95.06 78 ILE A N 1
ATOM 581 C CA . ILE A 1 78 ? 18.876 -4.214 -22.473 1.00 95.06 78 ILE A CA 1
ATOM 582 C C . ILE A 1 78 ? 17.898 -5.395 -22.443 1.00 95.06 78 ILE A C 1
ATOM 584 O O . ILE A 1 78 ? 18.309 -6.521 -22.163 1.00 95.06 78 ILE A O 1
ATOM 588 N N . VAL A 1 79 ? 16.613 -5.168 -22.732 1.00 96.31 79 VAL A N 1
ATOM 589 C CA . VAL A 1 79 ? 15.604 -6.238 -22.758 1.00 96.31 79 VAL A CA 1
ATOM 590 C C . VAL A 1 79 ? 15.919 -7.261 -23.849 1.00 96.31 79 VAL A C 1
ATOM 592 O O . VAL A 1 79 ? 15.857 -8.459 -23.573 1.00 96.31 79 VAL A O 1
ATOM 595 N N . ALA A 1 80 ? 16.294 -6.820 -25.053 1.00 95.38 80 ALA A N 1
ATOM 596 C CA . ALA A 1 80 ? 16.678 -7.708 -26.148 1.00 95.38 80 ALA A CA 1
ATOM 597 C C . ALA A 1 80 ? 17.876 -8.594 -25.768 1.00 95.38 80 ALA A C 1
ATOM 599 O O . ALA A 1 80 ? 17.791 -9.815 -25.889 1.00 95.38 80 ALA A O 1
ATOM 600 N N . LEU A 1 81 ? 18.942 -8.004 -25.216 1.00 93.38 81 LEU A N 1
ATOM 601 C CA . LEU A 1 81 ? 20.122 -8.745 -24.755 1.00 93.38 81 LEU A CA 1
ATOM 602 C C . LEU A 1 81 ? 19.786 -9.721 -23.617 1.00 93.38 81 LEU A C 1
ATOM 604 O O . LEU A 1 81 ? 20.208 -10.873 -23.642 1.00 93.38 81 LEU A O 1
ATOM 608 N N . ARG A 1 82 ? 18.967 -9.317 -22.635 1.00 92.56 82 ARG A N 1
ATOM 609 C CA . ARG A 1 82 ? 18.538 -10.211 -21.540 1.00 92.56 82 ARG A CA 1
A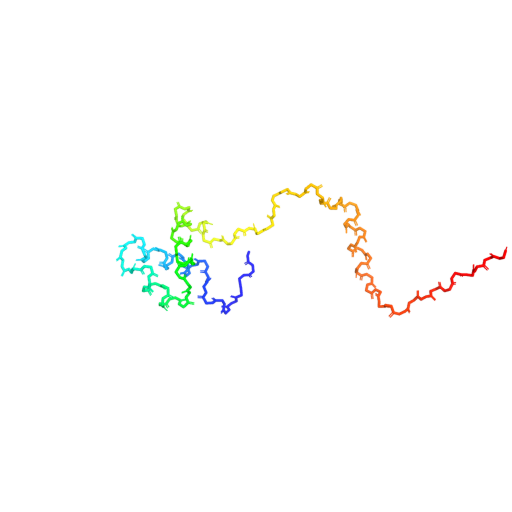TOM 610 C C . ARG A 1 82 ? 17.707 -11.393 -22.039 1.00 92.56 82 ARG A C 1
ATOM 612 O O . ARG A 1 82 ? 17.819 -12.489 -21.495 1.00 92.56 82 ARG A O 1
ATOM 619 N N . ARG A 1 83 ? 16.883 -11.191 -23.072 1.00 94.75 83 ARG A N 1
ATOM 620 C CA . ARG A 1 83 ? 16.088 -12.262 -23.695 1.00 94.75 83 ARG A CA 1
ATOM 621 C C . ARG A 1 83 ? 16.944 -13.289 -24.434 1.00 94.75 83 ARG A C 1
ATOM 623 O O . ARG A 1 83 ? 16.504 -14.427 -24.542 1.00 94.75 83 ARG A O 1
ATOM 630 N N . GLN A 1 84 ? 18.154 -12.928 -24.869 1.00 91.12 84 GLN A N 1
ATOM 631 C CA . GLN A 1 84 ? 19.106 -13.869 -25.476 1.00 91.12 84 GLN A CA 1
ATOM 632 C C . GLN A 1 84 ? 19.646 -14.893 -24.461 1.00 91.12 84 GLN A C 1
ATOM 634 O O . GLN A 1 84 ? 20.211 -15.898 -24.873 1.00 91.12 84 GLN A O 1
ATOM 639 N N . ARG A 1 85 ? 19.425 -14.681 -23.147 1.00 85.62 85 ARG A N 1
ATOM 640 C CA . ARG A 1 85 ? 19.768 -15.620 -22.061 1.00 85.62 85 ARG A CA 1
ATOM 641 C C . ARG A 1 85 ? 21.210 -16.131 -22.133 1.00 85.62 85 ARG A C 1
ATOM 643 O O . ARG A 1 85 ? 21.457 -17.292 -21.823 1.00 85.62 85 ARG A O 1
ATOM 650 N N . PHE A 1 86 ? 22.159 -15.274 -22.512 1.00 80.69 86 PHE A N 1
ATOM 651 C CA . PHE A 1 86 ? 23.568 -15.647 -22.468 1.00 80.69 86 PHE A CA 1
ATOM 652 C C . PHE A 1 86 ? 23.953 -16.036 -21.041 1.00 80.69 86 PHE A C 1
ATOM 654 O O . PHE A 1 86 ? 24.046 -15.202 -20.141 1.00 80.69 86 PHE A O 1
ATOM 661 N N . THR A 1 87 ? 24.152 -17.328 -20.835 1.00 78.31 87 THR A N 1
ATOM 662 C CA . THR A 1 87 ? 24.857 -17.887 -19.694 1.00 78.31 87 THR A CA 1
ATOM 663 C C . THR A 1 87 ? 26.339 -17.782 -20.043 1.00 78.31 87 THR A C 1
ATOM 665 O O . THR A 1 87 ? 26.740 -18.325 -21.070 1.00 78.31 87 THR A O 1
ATOM 668 N N . GLY A 1 88 ? 27.165 -17.064 -19.271 1.00 71.12 88 GLY A N 1
ATOM 669 C CA . GLY A 1 88 ? 28.625 -17.162 -19.469 1.00 71.12 88 GLY A CA 1
ATOM 670 C C . GLY A 1 88 ? 29.030 -18.647 -19.441 1.00 71.12 88 GLY A C 1
ATOM 671 O O . GLY A 1 88 ? 28.416 -19.414 -18.710 1.00 71.12 88 GLY A O 1
ATOM 672 N N . ILE A 1 89 ? 29.968 -19.181 -20.217 1.00 56.69 89 ILE A N 1
ATOM 673 C CA . ILE A 1 89 ? 31.094 -18.648 -20.986 1.00 56.69 89 ILE A CA 1
ATOM 674 C C . ILE A 1 89 ? 30.774 -18.686 -22.487 1.00 56.69 89 ILE A C 1
ATOM 676 O O . ILE A 1 89 ? 30.605 -19.752 -23.069 1.00 56.69 89 ILE A O 1
ATOM 680 N N . SER A 1 90 ? 30.790 -17.529 -23.140 1.00 61.00 90 SER A N 1
ATOM 681 C CA . SER A 1 90 ? 31.036 -17.431 -24.579 1.00 61.00 90 SER A CA 1
ATOM 682 C C . SER A 1 90 ? 32.151 -16.413 -24.773 1.00 61.00 90 SER A C 1
ATOM 684 O O . SER A 1 90 ? 31.939 -15.312 -25.279 1.00 61.00 90 SER A O 1
ATOM 686 N N . SER A 1 91 ? 33.349 -16.740 -24.280 1.00 51.78 91 SER A N 1
ATOM 687 C CA . SER A 1 91 ? 34.557 -16.082 -24.762 1.00 51.78 91 SER A CA 1
ATOM 688 C C . SER A 1 91 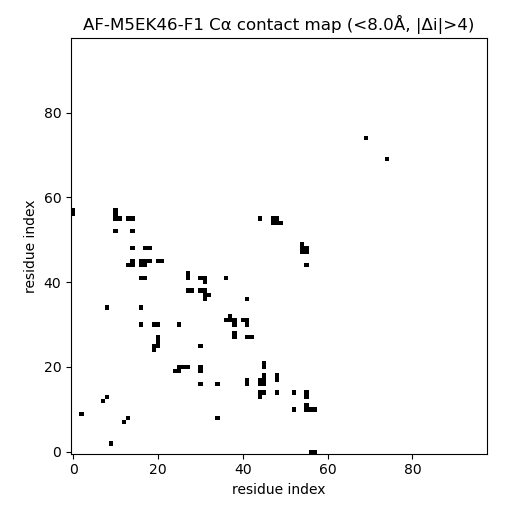? 34.727 -16.492 -26.221 1.00 51.78 91 SER A C 1
ATOM 690 O O . SER A 1 91 ? 35.438 -17.444 -26.536 1.00 51.78 91 SER A O 1
ATOM 692 N N . THR A 1 92 ? 34.039 -15.806 -27.126 1.00 55.53 92 THR A N 1
ATOM 693 C CA . THR A 1 92 ? 34.476 -15.766 -28.513 1.00 55.53 92 THR A CA 1
ATOM 694 C C . THR A 1 92 ? 35.823 -15.064 -28.461 1.00 55.53 92 THR A C 1
ATOM 696 O O . THR A 1 92 ? 35.891 -13.854 -28.245 1.00 55.53 92 THR A O 1
ATOM 699 N N . ALA A 1 93 ? 36.895 -15.852 -28.501 1.00 55.03 93 ALA A N 1
ATOM 700 C CA . ALA A 1 93 ? 38.253 -15.355 -28.573 1.00 55.03 93 ALA A CA 1
ATOM 701 C C . ALA A 1 93 ? 38.329 -14.387 -29.758 1.00 55.03 93 ALA A C 1
ATOM 703 O O . ALA A 1 93 ? 38.237 -14.795 -30.912 1.00 55.03 93 ALA A O 1
ATOM 704 N N . VAL A 1 94 ? 38.437 -13.092 -29.470 1.00 58.75 94 VAL A N 1
ATOM 705 C CA . VAL A 1 94 ? 38.848 -12.115 -30.474 1.00 58.75 94 VAL A CA 1
ATOM 706 C C . VAL A 1 94 ? 40.343 -12.364 -30.675 1.00 58.75 94 VAL A C 1
ATOM 708 O O . VAL A 1 94 ? 41.085 -12.243 -29.693 1.00 58.75 94 VAL A O 1
ATOM 711 N N . PRO A 1 95 ? 40.821 -12.753 -31.872 1.00 52.22 95 PRO A N 1
ATOM 712 C CA . PRO A 1 95 ? 42.252 -12.856 -32.094 1.00 52.22 95 PRO A CA 1
ATOM 713 C C . PRO A 1 95 ? 42.829 -11.449 -31.948 1.00 52.22 95 PRO A C 1
ATOM 715 O O . PRO A 1 95 ? 42.424 -10.522 -32.650 1.00 52.22 95 PRO A O 1
ATOM 718 N N . ARG A 1 96 ? 43.743 -11.268 -30.991 1.00 52.34 96 ARG A N 1
ATOM 719 C CA . ARG A 1 96 ? 44.558 -10.057 -30.936 1.00 52.34 96 ARG A CA 1
ATOM 720 C C . ARG A 1 96 ? 45.480 -10.095 -32.149 1.00 52.34 96 ARG A C 1
ATOM 722 O O . ARG A 1 96 ? 46.369 -10.938 -32.213 1.00 52.34 96 ARG A O 1
ATOM 729 N N . SER A 1 97 ? 45.217 -9.233 -33.123 1.00 59.50 97 SER A N 1
ATOM 730 C CA . SER A 1 97 ? 46.169 -8.917 -34.183 1.00 59.50 97 SER A CA 1
ATOM 731 C C . SER A 1 97 ? 47.396 -8.251 -33.561 1.00 59.50 97 SER A C 1
ATOM 733 O O . SER A 1 97 ? 47.242 -7.373 -32.708 1.00 59.50 97 SER A O 1
ATOM 735 N N . ASN A 1 98 ? 48.570 -8.735 -33.964 1.00 53.44 98 ASN A N 1
ATOM 736 C CA . ASN A 1 98 ? 49.891 -8.240 -33.578 1.00 53.44 98 ASN A CA 1
ATOM 737 C C . ASN A 1 98 ? 50.171 -6.862 -34.188 1.00 53.44 98 ASN A C 1
ATOM 739 O O . ASN A 1 98 ? 49.700 -6.642 -35.329 1.00 53.44 98 ASN A O 1
#